Protein AF-A0A7X7H9B2-F1 (afdb_monomer_lite)

Radius of gyration: 14.58 Å; chains: 1; bounding box: 34×13×40 Å

pLDDT: mean 93.8, std 6.61, range [56.06, 98.12]

Foldseek 3Di:
DVVVVVVVVLVVLVVVLVVLVVVLVVVVVCVVVVNDPPVVSVVSVVVSVVSVVVSVVVVVD

Secondary structure (DSSP, 8-state):
-HHHHHHHHHHHHHHHHHHHHHHHHHHHHHHHTTSS-HHHHHHHHHHHHHHHHHHHHHHH-

Sequence (61 aa):
MKIIRELKFWINSYNKVKSASEELELAFDFVKEGIISENEVEKQYNLVIKLLEDLELKNML

Structure (mmCIF, N/CA/C/O backbone):
data_AF-A0A7X7H9B2-F1
#
_entry.id   AF-A0A7X7H9B2-F1
#
loop_
_atom_site.group_PDB
_atom_site.id
_atom_site.type_symbol
_atom_site.label_atom_id
_atom_site.label_alt_id
_atom_site.label_comp_id
_atom_site.label_asym_id
_atom_site.label_entity_id
_atom_site.label_seq_id
_atom_site.pdbx_PDB_ins_code
_atom_site.Cartn_x
_atom_site.Cartn_y
_atom_site.Cartn_z
_atom_site.occupancy
_atom_site.B_iso_or_equiv
_atom_site.auth_seq_id
_atom_site.auth_comp_id
_atom_site.auth_asym_id
_atom_site.auth_atom_id
_atom_site.pdbx_PDB_model_num
ATOM 1 N N . MET A 1 1 ? 23.588 0.112 -17.797 1.00 76.62 1 MET A N 1
ATOM 2 C CA . MET A 1 1 ? 23.143 0.831 -16.573 1.00 76.62 1 MET A CA 1
ATOM 3 C C . MET A 1 1 ? 21.651 1.174 -16.558 1.00 76.62 1 MET A C 1
ATOM 5 O O . MET A 1 1 ? 21.060 1.048 -15.496 1.00 76.62 1 MET A O 1
ATOM 9 N N . LYS A 1 2 ? 21.028 1.585 -17.679 1.00 86.44 2 LYS A N 1
ATOM 10 C CA . LYS A 1 2 ? 19.593 1.948 -17.735 1.00 86.44 2 LYS A CA 1
ATOM 11 C C . LYS A 1 2 ? 18.658 0.819 -17.260 1.00 86.44 2 LYS A C 1
ATOM 13 O O . LYS A 1 2 ? 17.908 1.032 -16.320 1.00 86.44 2 LYS A O 1
ATOM 18 N N . ILE A 1 3 ? 18.827 -0.389 -17.804 1.00 91.00 3 ILE A N 1
ATOM 19 C CA . ILE A 1 3 ? 18.023 -1.580 -17.458 1.00 91.00 3 ILE A CA 1
ATOM 20 C C . ILE A 1 3 ? 18.114 -1.922 -15.961 1.00 91.00 3 ILE A C 1
ATOM 22 O O . ILE A 1 3 ? 17.110 -2.171 -15.310 1.00 91.00 3 ILE A O 1
ATOM 26 N N . ILE A 1 4 ? 19.319 -1.875 -15.383 1.00 93.88 4 ILE A N 1
ATOM 27 C CA . ILE A 1 4 ? 19.525 -2.166 -13.953 1.00 93.88 4 ILE A CA 1
ATOM 28 C C . ILE A 1 4 ? 18.797 -1.140 -13.071 1.00 93.88 4 ILE A C 1
ATOM 30 O O . ILE A 1 4 ? 18.216 -1.505 -12.052 1.00 93.88 4 ILE A O 1
ATOM 34 N N . ARG A 1 5 ? 18.814 0.147 -13.448 1.00 93.12 5 ARG A N 1
ATOM 35 C CA . ARG A 1 5 ? 18.105 1.203 -12.705 1.00 93.12 5 ARG A CA 1
ATOM 36 C C . ARG A 1 5 ? 16.593 1.019 -12.765 1.00 93.12 5 ARG A C 1
ATOM 38 O O . ARG A 1 5 ? 15.928 1.247 -11.763 1.00 93.12 5 ARG A O 1
ATOM 45 N N . GLU A 1 6 ? 16.085 0.603 -13.914 1.00 92.31 6 GLU A N 1
ATOM 46 C CA . GLU A 1 6 ? 14.666 0.341 -14.134 1.00 92.31 6 GLU A CA 1
ATOM 47 C C . GLU A 1 6 ? 14.184 -0.872 -13.333 1.00 92.31 6 GLU A C 1
ATOM 49 O O . GLU A 1 6 ? 13.252 -0.752 -12.547 1.00 92.31 6 GLU A O 1
ATOM 54 N N . LEU A 1 7 ? 14.895 -2.002 -13.403 1.00 94.06 7 LEU A N 1
ATOM 55 C CA . LEU A 1 7 ? 14.605 -3.169 -12.562 1.00 94.06 7 LEU A CA 1
ATOM 56 C C . LEU A 1 7 ? 14.648 -2.824 -11.069 1.00 94.06 7 LEU A C 1
ATOM 58 O O . LEU A 1 7 ? 13.765 -3.216 -10.312 1.00 94.06 7 LEU A O 1
ATOM 62 N N . LYS A 1 8 ? 15.647 -2.043 -10.639 1.00 95.56 8 LYS A N 1
ATOM 63 C CA . LYS A 1 8 ? 15.748 -1.597 -9.245 1.00 95.56 8 LYS A CA 1
ATOM 64 C C . LYS A 1 8 ? 14.581 -0.694 -8.841 1.00 95.56 8 LYS A C 1
ATOM 66 O O . LYS A 1 8 ? 14.126 -0.790 -7.706 1.00 95.56 8 LYS A O 1
ATOM 71 N N . PHE A 1 9 ? 14.097 0.164 -9.739 1.00 93.31 9 PHE A N 1
ATOM 72 C CA . PHE A 1 9 ? 12.899 0.967 -9.499 1.00 93.31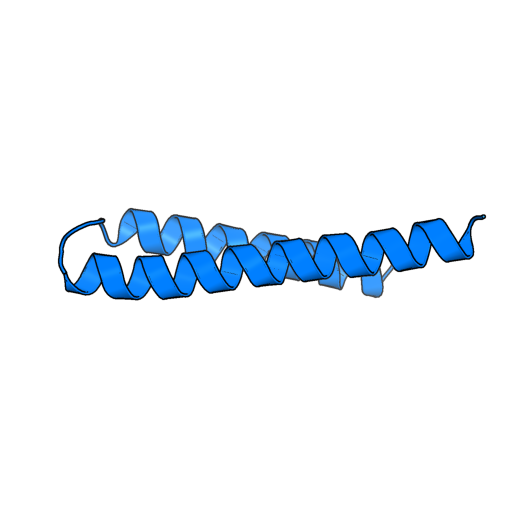 9 PHE A CA 1
ATOM 73 C C . PHE A 1 9 ? 11.685 0.068 -9.245 1.00 93.31 9 PHE A C 1
ATOM 75 O O . PHE A 1 9 ? 11.049 0.219 -8.208 1.00 93.31 9 PHE A O 1
ATOM 82 N N . TRP A 1 10 ? 11.426 -0.910 -10.116 1.00 94.94 10 TRP A N 1
ATOM 83 C CA . TRP A 1 10 ? 10.297 -1.832 -9.961 1.00 94.94 10 TRP A CA 1
ATOM 84 C C . TRP A 1 10 ? 10.359 -2.632 -8.661 1.00 94.94 10 TRP A C 1
ATOM 86 O O . TRP A 1 10 ? 9.375 -2.685 -7.929 1.00 94.94 10 TRP A O 1
ATOM 96 N N . ILE A 1 11 ? 11.530 -3.180 -8.327 1.00 96.06 11 ILE A N 1
ATOM 97 C CA . ILE A 1 11 ? 11.736 -3.923 -7.075 1.00 96.06 11 ILE A CA 1
ATOM 98 C C . ILE A 1 11 ? 11.481 -3.023 -5.861 1.00 96.06 11 ILE A C 1
ATOM 100 O O . ILE A 1 11 ? 10.779 -3.416 -4.933 1.00 96.06 11 ILE A O 1
ATOM 104 N N . ASN A 1 12 ? 12.028 -1.806 -5.861 1.00 96.25 12 ASN A N 1
ATOM 105 C CA . ASN A 1 12 ? 11.858 -0.878 -4.746 1.00 96.25 12 ASN A CA 1
ATOM 106 C C . ASN A 1 12 ? 10.400 -0.435 -4.584 1.00 96.25 12 ASN A C 1
ATOM 108 O O . ASN A 1 12 ? 9.905 -0.382 -3.460 1.00 96.25 12 ASN A O 1
ATOM 112 N N . SER A 1 13 ? 9.719 -0.118 -5.684 1.00 95.25 13 SER A N 1
ATOM 113 C CA . SER A 1 13 ? 8.325 0.317 -5.644 1.00 95.25 13 SER A CA 1
ATOM 114 C C . SER A 1 13 ? 7.398 -0.817 -5.212 1.00 95.25 13 SER A C 1
ATOM 116 O O . SER A 1 13 ? 6.554 -0.601 -4.348 1.00 95.25 13 SER A O 1
ATOM 118 N N . TYR A 1 14 ? 7.616 -2.039 -5.712 1.00 95.88 14 TYR A N 1
ATOM 119 C CA . TYR A 1 14 ? 6.908 -3.229 -5.237 1.00 95.88 14 TYR A CA 1
ATOM 120 C C . TYR A 1 14 ? 7.107 -3.442 -3.733 1.00 95.88 14 TYR A C 1
ATOM 122 O O . TYR A 1 14 ? 6.132 -3.581 -3.000 1.00 95.88 14 TYR A O 1
ATOM 130 N N . ASN A 1 15 ? 8.356 -3.405 -3.253 1.00 97.69 15 ASN A N 1
ATOM 131 C CA . ASN A 1 15 ? 8.646 -3.575 -1.828 1.00 97.69 15 ASN A CA 1
ATOM 132 C C . ASN A 1 15 ? 7.954 -2.505 -0.978 1.00 97.69 15 ASN A C 1
ATOM 134 O O . ASN A 1 15 ? 7.468 -2.812 0.103 1.00 97.69 15 ASN A O 1
ATOM 138 N N . LYS A 1 16 ? 7.858 -1.268 -1.476 1.00 97.12 16 LYS A N 1
ATOM 139 C CA . LYS A 1 16 ? 7.159 -0.184 -0.784 1.00 97.12 16 LYS A CA 1
ATOM 140 C C . LYS A 1 16 ? 5.656 -0.450 -0.653 1.00 97.12 16 LYS A C 1
ATOM 142 O O . LYS A 1 16 ? 5.114 -0.271 0.432 1.00 97.12 16 LYS A O 1
ATOM 147 N N . VAL A 1 17 ? 4.997 -0.883 -1.732 1.00 97.25 17 VAL A N 1
ATOM 148 C CA . VAL A 1 17 ? 3.569 -1.256 -1.703 1.00 97.25 17 VAL A CA 1
ATOM 149 C C . VAL A 1 17 ? 3.351 -2.448 -0.772 1.00 97.25 17 VAL A C 1
ATOM 151 O O . VAL A 1 17 ? 2.430 -2.433 0.043 1.00 97.25 17 VAL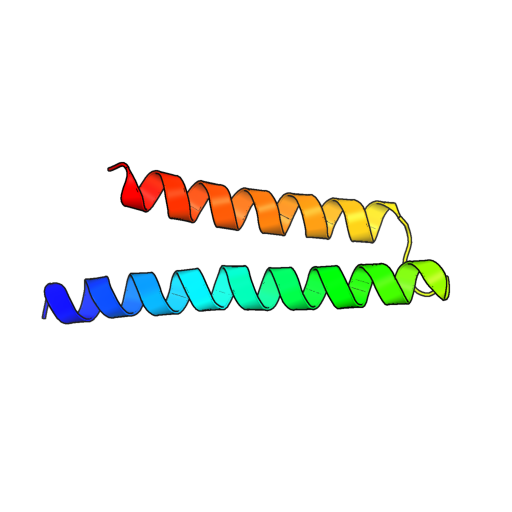 A O 1
ATOM 154 N N . LYS A 1 18 ? 4.231 -3.452 -0.848 1.00 97.75 18 LYS A N 1
ATOM 155 C CA . LYS A 1 18 ? 4.181 -4.640 0.004 1.00 97.75 18 LYS A CA 1
ATOM 156 C C . LYS A 1 18 ? 4.277 -4.274 1.487 1.00 97.75 18 LYS A C 1
ATOM 158 O O . LYS A 1 18 ? 3.393 -4.653 2.242 1.00 97.75 18 LYS A O 1
ATOM 163 N N . SER A 1 19 ? 5.287 -3.502 1.887 1.00 98.06 19 SER A N 1
ATOM 164 C CA . SER A 1 19 ? 5.448 -3.090 3.287 1.00 98.06 19 SER A CA 1
ATOM 165 C C . SER A 1 19 ? 4.269 -2.256 3.787 1.00 98.06 19 SER A C 1
ATOM 167 O O . SER A 1 19 ? 3.777 -2.509 4.877 1.00 98.06 19 SER A O 1
ATOM 169 N N . ALA A 1 20 ? 3.748 -1.326 2.979 1.00 97.81 20 ALA A N 1
ATOM 170 C CA . ALA A 1 20 ? 2.556 -0.564 3.358 1.00 97.81 20 ALA A CA 1
ATOM 171 C C . ALA A 1 20 ? 1.315 -1.465 3.530 1.00 97.81 20 ALA A C 1
ATOM 173 O O . ALA A 1 20 ? 0.479 -1.214 4.392 1.00 97.81 20 ALA A O 1
ATOM 174 N N . SER A 1 21 ? 1.201 -2.531 2.730 1.00 97.75 21 SER A N 1
ATOM 175 C CA . SER A 1 21 ? 0.106 -3.505 2.845 1.00 97.75 21 SER A CA 1
ATOM 176 C C . SER A 1 21 ? 0.225 -4.349 4.119 1.00 97.75 21 SER A C 1
ATOM 178 O O . SER A 1 21 ? -0.778 -4.582 4.786 1.00 97.75 21 SER A O 1
ATOM 180 N N . GLU A 1 22 ? 1.443 -4.759 4.485 1.00 98.12 22 GLU A N 1
ATOM 181 C CA . GLU A 1 22 ? 1.729 -5.455 5.751 1.00 98.12 22 GLU A CA 1
ATOM 182 C C . GLU A 1 22 ? 1.428 -4.551 6.964 1.00 98.12 22 GLU A C 1
ATOM 184 O O . GLU A 1 22 ? 0.849 -4.997 7.953 1.00 98.12 22 GLU A O 1
ATOM 189 N N . GLU A 1 23 ? 1.759 -3.258 6.880 1.00 96.94 23 GLU A N 1
ATOM 190 C CA . GLU A 1 23 ? 1.415 -2.270 7.911 1.00 96.94 23 GLU A CA 1
ATOM 191 C C . GLU A 1 23 ? -0.101 -2.071 8.046 1.00 96.94 23 GLU A C 1
ATOM 193 O O . GLU A 1 23 ? -0.605 -1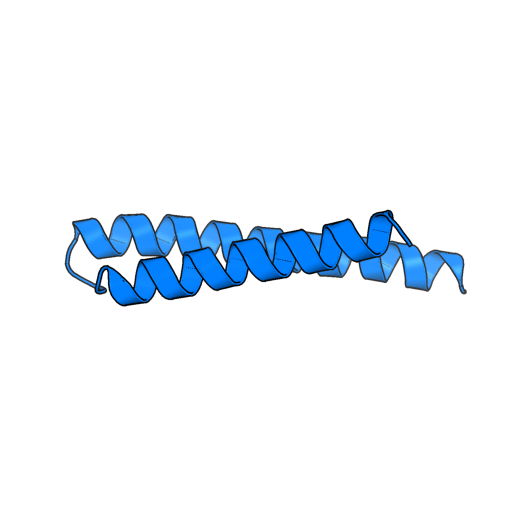.951 9.163 1.00 96.94 23 GLU A O 1
ATOM 198 N N . LEU A 1 24 ? -0.840 -2.061 6.933 1.00 97.62 24 LEU A N 1
ATOM 199 C CA . LEU A 1 24 ? -2.302 -1.984 6.936 1.00 97.62 24 LEU A CA 1
ATOM 200 C C . LEU A 1 24 ? -2.943 -3.219 7.582 1.00 97.62 24 LEU A C 1
ATOM 202 O O . LEU A 1 24 ? -3.889 -3.074 8.355 1.00 97.62 24 LEU A O 1
ATOM 206 N N . GLU A 1 25 ? -2.439 -4.417 7.283 1.00 96.69 25 GLU A N 1
ATOM 207 C CA . GLU A 1 25 ? -2.909 -5.660 7.905 1.00 96.69 25 GLU A CA 1
ATOM 208 C C . GLU A 1 25 ? -2.720 -5.609 9.427 1.00 96.69 25 GLU A C 1
ATOM 210 O O . GLU A 1 25 ? -3.671 -5.823 10.180 1.00 96.69 25 GLU A O 1
ATOM 215 N N . LEU A 1 26 ? -1.534 -5.193 9.881 1.00 96.50 26 LEU A N 1
ATOM 216 C CA . LEU A 1 26 ? -1.243 -5.019 11.304 1.00 96.50 26 LEU A CA 1
ATOM 217 C C . LEU A 1 26 ? -2.133 -3.946 11.952 1.00 96.50 26 LEU A C 1
ATOM 219 O O . LEU A 1 26 ? -2.651 -4.141 13.052 1.00 96.50 26 LEU A O 1
ATOM 223 N N . ALA A 1 27 ? -2.344 -2.819 11.269 1.00 96.44 27 ALA A N 1
ATOM 224 C CA . ALA A 1 27 ? -3.242 -1.763 11.726 1.00 96.44 27 ALA A CA 1
ATOM 225 C C . ALA A 1 27 ? -4.679 -2.287 11.902 1.00 96.44 27 ALA A C 1
ATOM 227 O O . ALA A 1 27 ? -5.352 -1.961 12.882 1.00 96.44 27 ALA A O 1
ATOM 228 N N . PHE A 1 28 ? -5.142 -3.143 10.990 1.00 95.00 28 PHE A N 1
ATOM 229 C CA . PHE A 1 28 ? -6.467 -3.749 11.069 1.00 95.00 28 PHE A CA 1
ATOM 230 C C . PHE A 1 28 ? -6.616 -4.729 12.243 1.00 95.00 28 PHE A C 1
ATOM 232 O O . PHE A 1 28 ? -7.708 -4.876 12.791 1.00 95.00 28 PHE A O 1
ATOM 239 N N . ASP A 1 29 ? -5.542 -5.381 12.676 1.00 96.56 29 ASP A N 1
ATOM 240 C CA . ASP A 1 29 ? -5.572 -6.181 13.901 1.00 96.56 29 ASP A CA 1
ATOM 241 C C . ASP A 1 29 ? -5.537 -5.296 15.155 1.00 96.56 29 ASP A C 1
ATOM 243 O O . ASP A 1 29 ? -6.325 -5.499 16.080 1.00 96.56 29 ASP A O 1
ATOM 247 N N . PHE A 1 30 ? -4.742 -4.225 15.150 1.00 95.94 30 PHE A N 1
ATOM 248 C CA . PHE A 1 30 ? -4.658 -3.280 16.268 1.00 95.94 30 PHE A CA 1
ATOM 249 C C . PHE A 1 30 ? -5.935 -2.471 16.511 1.00 95.94 30 PHE A C 1
ATOM 251 O O . PHE A 1 30 ? -6.223 -2.133 17.662 1.00 95.94 30 PHE A O 1
ATOM 258 N N . VAL A 1 31 ? -6.730 -2.172 15.478 1.00 96.56 31 VAL A N 1
ATOM 259 C CA . VAL A 1 31 ? -8.029 -1.504 15.681 1.00 96.56 31 VAL A CA 1
ATOM 260 C C . VAL A 1 31 ? -9.025 -2.421 16.395 1.00 96.56 31 VAL A C 1
ATOM 262 O O . VAL A 1 31 ? -9.788 -1.949 17.236 1.00 96.56 31 VAL A O 1
ATOM 265 N N . LYS A 1 32 ? -8.981 -3.741 16.148 1.00 93.69 32 LYS A N 1
ATOM 266 C CA . LYS A 1 32 ? -9.834 -4.720 16.854 1.00 93.69 32 LYS A CA 1
ATOM 267 C C . LYS A 1 32 ? -9.482 -4.806 18.337 1.00 93.69 32 LYS A C 1
ATOM 269 O O . LYS A 1 32 ? -10.359 -5.032 19.165 1.00 93.69 32 LYS A O 1
ATOM 274 N N . GLU A 1 33 ? -8.209 -4.608 18.660 1.00 95.38 33 GLU A N 1
ATOM 275 C CA . GLU A 1 33 ? -7.702 -4.554 20.033 1.00 95.38 33 GLU A CA 1
ATOM 276 C C . GLU A 1 33 ? -7.884 -3.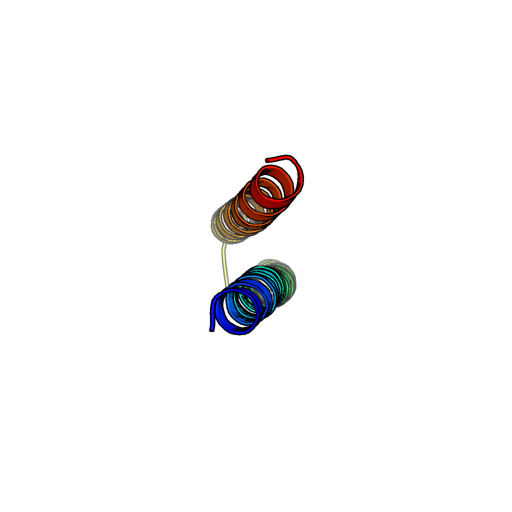169 20.687 1.00 95.38 33 GLU A C 1
ATOM 278 O O . GLU A 1 33 ? -7.558 -2.993 21.860 1.00 95.38 33 GLU A O 1
ATOM 283 N N . GLY A 1 34 ? -8.420 -2.181 19.957 1.00 93.19 34 GLY A N 1
ATOM 284 C CA . GLY A 1 34 ? -8.626 -0.813 20.443 1.00 93.19 34 GLY A CA 1
ATOM 285 C C . GLY A 1 34 ? -7.333 -0.013 20.642 1.00 93.19 34 GLY A C 1
ATOM 286 O O . GLY A 1 34 ? -7.342 0.995 21.347 1.00 93.19 34 GLY A O 1
ATOM 287 N N . ILE A 1 35 ? -6.220 -0.459 20.050 1.00 94.81 35 ILE A N 1
ATOM 288 C CA . ILE A 1 35 ? -4.890 0.161 20.177 1.00 94.81 35 ILE A CA 1
ATOM 289 C C . ILE A 1 35 ? -4.756 1.378 19.252 1.00 94.81 35 ILE A C 1
ATOM 291 O O . ILE A 1 35 ? -4.083 2.350 19.597 1.00 94.81 35 ILE A O 1
ATOM 295 N N . ILE A 1 36 ? -5.408 1.341 18.089 1.00 93.56 36 ILE A N 1
ATOM 296 C CA . ILE A 1 36 ? -5.478 2.460 17.140 1.00 93.56 36 ILE A CA 1
ATOM 297 C C . ILE A 1 36 ? -6.932 2.732 16.744 1.00 93.56 36 ILE A C 1
ATOM 299 O O . ILE A 1 36 ? -7.794 1.878 16.946 1.00 93.56 36 ILE A O 1
ATOM 303 N N . SER A 1 37 ? -7.219 3.907 16.174 1.00 96.00 37 SER A N 1
ATOM 304 C CA . SER A 1 37 ? -8.575 4.235 15.722 1.00 96.00 37 SER A CA 1
ATOM 305 C C . SER A 1 37 ? -8.859 3.757 14.295 1.00 96.00 37 SER A C 1
ATOM 307 O O . SER A 1 37 ? -7.950 3.559 13.489 1.00 96.00 37 SER A O 1
ATOM 309 N N . GLU A 1 38 ? -10.143 3.652 13.947 1.00 93.81 38 GLU A N 1
ATOM 310 C CA . GLU A 1 38 ? -10.589 3.375 12.573 1.00 93.81 38 GLU A CA 1
ATOM 311 C C . GLU A 1 38 ? -10.050 4.406 11.566 1.00 93.81 38 GLU A C 1
ATOM 313 O O . GLU A 1 38 ? -9.662 4.044 10.458 1.00 93.81 38 GLU A O 1
ATOM 318 N N . ASN A 1 39 ? -9.917 5.674 11.976 1.00 95.62 39 ASN A N 1
ATOM 319 C CA . ASN A 1 39 ? -9.330 6.722 11.138 1.00 95.62 39 ASN A CA 1
ATOM 320 C C . ASN A 1 39 ? -7.846 6.465 10.827 1.00 95.62 39 ASN A C 1
ATOM 322 O O . ASN A 1 39 ? -7.366 6.856 9.762 1.00 95.62 39 ASN A O 1
ATOM 326 N N . GLU A 1 40 ? -7.081 5.853 11.741 1.00 93.56 40 GLU A N 1
ATOM 327 C CA . GLU A 1 40 ? -5.699 5.455 11.444 1.00 93.56 40 GLU A CA 1
ATOM 328 C C . GLU A 1 40 ? -5.657 4.337 10.398 1.00 93.56 40 GLU A C 1
ATOM 330 O O . GLU A 1 40 ? -4.838 4.406 9.480 1.00 93.56 40 GLU A O 1
ATOM 335 N N . VAL A 1 41 ? -6.558 3.355 10.486 1.00 96.50 41 VAL A N 1
ATOM 336 C CA . VAL A 1 41 ? -6.674 2.279 9.488 1.00 96.50 41 VAL A CA 1
ATOM 337 C C . VAL A 1 41 ? -7.056 2.847 8.123 1.00 96.50 41 VAL A C 1
ATOM 339 O O . VAL A 1 41 ? -6.435 2.502 7.120 1.00 96.50 41 VAL A O 1
ATOM 342 N N . GLU A 1 42 ? -8.015 3.772 8.072 1.00 97.12 42 GLU A N 1
ATOM 343 C CA . GLU A 1 42 ? -8.435 4.417 6.825 1.00 97.12 42 GLU A CA 1
ATOM 344 C C . GLU A 1 42 ? -7.294 5.219 6.177 1.00 97.12 42 GLU A C 1
ATOM 346 O O . GLU A 1 42 ? -7.088 5.158 4.962 1.00 97.12 42 GLU A O 1
ATOM 351 N N . LYS A 1 43 ? -6.484 5.931 6.972 1.00 96.94 43 LYS A N 1
ATOM 352 C CA . LYS A 1 43 ? -5.281 6.615 6.464 1.00 96.94 43 LYS A CA 1
ATOM 353 C C . LYS A 1 43 ? -4.284 5.633 5.851 1.00 96.94 43 LYS A C 1
ATOM 355 O O . LYS A 1 43 ?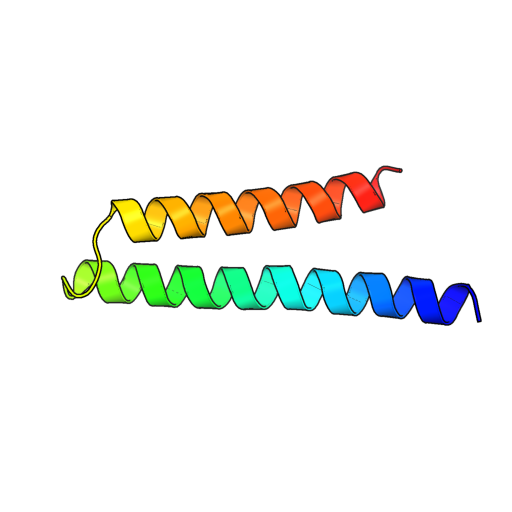 -3.741 5.929 4.786 1.00 96.94 43 LYS A O 1
ATOM 360 N N . GLN A 1 44 ? -4.051 4.490 6.498 1.00 97.25 44 GLN A N 1
ATOM 361 C CA . GLN A 1 44 ? -3.152 3.460 5.971 1.00 97.25 44 GLN A CA 1
ATOM 362 C C . GLN A 1 44 ? -3.707 2.828 4.694 1.00 97.25 44 GLN A C 1
ATOM 364 O O . GLN A 1 44 ? -2.978 2.679 3.716 1.00 97.25 44 GLN A O 1
ATOM 369 N N . TYR A 1 45 ? -5.010 2.558 4.651 1.00 97.69 45 TYR A N 1
ATOM 370 C CA . TYR A 1 45 ? -5.683 2.061 3.456 1.00 97.69 45 TYR A CA 1
ATOM 371 C C . TYR A 1 45 ? -5.502 3.013 2.269 1.00 97.69 45 TYR A C 1
ATOM 373 O O . TYR A 1 45 ? -5.032 2.608 1.204 1.00 97.69 45 TYR A O 1
ATOM 381 N N . ASN A 1 46 ? -5.777 4.303 2.474 1.00 97.94 46 ASN A N 1
ATOM 382 C CA . ASN A 1 46 ? -5.613 5.326 1.441 1.00 97.94 46 ASN A CA 1
ATOM 383 C C . ASN A 1 46 ? -4.154 5.463 0.974 1.00 97.94 46 ASN A C 1
ATOM 385 O O . ASN A 1 46 ? -3.901 5.725 -0.203 1.00 97.94 46 ASN A O 1
ATOM 389 N N . LEU A 1 47 ? -3.181 5.268 1.872 1.00 97.38 47 LEU A N 1
ATOM 390 C CA . LEU A 1 47 ? -1.763 5.253 1.514 1.00 97.38 47 LEU A CA 1
ATOM 391 C C . LEU A 1 47 ? -1.419 4.060 0.612 1.00 97.38 47 LEU A C 1
ATOM 393 O O . LEU A 1 47 ? -0.740 4.250 -0.398 1.00 97.38 47 LEU A O 1
ATOM 397 N N . VAL A 1 48 ? -1.884 2.857 0.956 1.00 97.94 48 VAL A N 1
ATOM 398 C CA . VAL A 1 48 ? -1.652 1.640 0.161 1.00 97.94 48 VAL A CA 1
ATOM 399 C C . VAL A 1 48 ? -2.243 1.789 -1.236 1.00 97.94 48 VAL A C 1
ATOM 401 O O . VAL A 1 48 ? -1.530 1.562 -2.213 1.00 97.94 48 VAL A O 1
ATOM 404 N N . ILE A 1 49 ? -3.500 2.237 -1.336 1.00 97.62 49 ILE A N 1
ATOM 405 C CA . ILE A 1 49 ? -4.173 2.469 -2.621 1.00 97.62 49 ILE A CA 1
ATOM 406 C C . ILE A 1 49 ? -3.385 3.460 -3.469 1.00 97.62 49 ILE A C 1
ATOM 408 O O . ILE A 1 49 ? -3.050 3.155 -4.609 1.00 97.62 49 ILE A O 1
ATOM 412 N N . LYS A 1 50 ? -2.984 4.597 -2.896 1.00 96.69 50 LYS A N 1
ATOM 413 C CA . LYS A 1 50 ? -2.198 5.594 -3.624 1.00 96.69 50 LYS A CA 1
ATOM 414 C C . LYS A 1 50 ? -0.872 5.033 -4.146 1.00 96.69 50 LYS A C 1
ATOM 416 O O . LYS A 1 50 ? -0.494 5.304 -5.281 1.00 96.69 50 LYS A O 1
ATOM 421 N N . LEU A 1 51 ? -0.146 4.264 -3.330 1.00 96.44 51 LEU A N 1
ATOM 422 C CA . LEU A 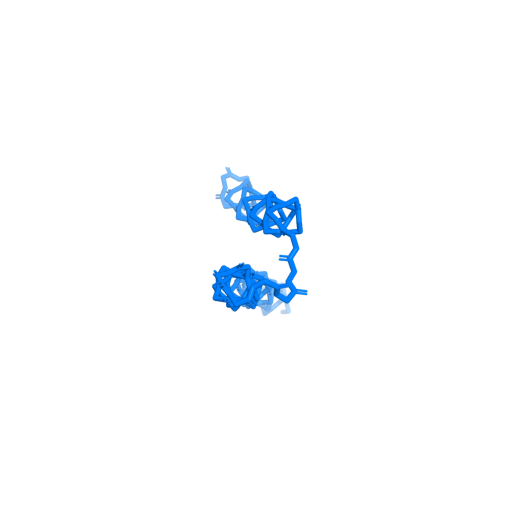1 51 ? 1.123 3.658 -3.748 1.00 96.44 51 LEU A CA 1
ATOM 423 C C . LEU A 1 51 ? 0.928 2.615 -4.854 1.00 96.44 51 LEU A C 1
ATOM 425 O O . LEU A 1 51 ? 1.796 2.486 -5.720 1.00 96.44 51 LEU A O 1
ATOM 429 N N . LEU A 1 52 ? -0.182 1.878 -4.814 1.00 95.69 52 LEU A N 1
ATOM 430 C CA . LEU A 1 52 ? -0.550 0.913 -5.841 1.00 95.69 52 LEU A CA 1
ATOM 431 C C . LEU A 1 52 ? -0.894 1.623 -7.157 1.00 95.69 52 LEU A C 1
ATOM 433 O O . LEU A 1 52 ? -0.316 1.289 -8.187 1.00 95.69 52 LEU A O 1
ATOM 437 N N . GLU A 1 53 ? -1.742 2.650 -7.115 1.00 95.25 53 GLU A N 1
ATOM 438 C CA . GLU A 1 53 ? -2.115 3.453 -8.287 1.00 95.25 53 GLU A CA 1
ATOM 439 C C . GLU A 1 53 ? -0.897 4.142 -8.920 1.00 95.25 53 GLU A C 1
ATOM 441 O O . GLU A 1 53 ? -0.714 4.098 -10.137 1.00 95.25 53 GLU A O 1
ATOM 446 N N . ASP A 1 54 ? -0.005 4.721 -8.107 1.00 93.31 54 ASP A N 1
ATOM 447 C CA . ASP A 1 54 ? 1.248 5.319 -8.582 1.00 93.31 54 ASP A CA 1
ATOM 448 C C . ASP A 1 54 ? 2.125 4.288 -9.324 1.00 93.31 54 ASP A C 1
ATOM 450 O O . ASP A 1 54 ? 2.802 4.623 -10.305 1.00 93.31 54 ASP A O 1
ATOM 454 N N . LEU A 1 55 ? 2.127 3.030 -8.866 1.00 93.25 55 LEU A N 1
ATOM 455 C CA . LEU A 1 55 ? 2.855 1.930 -9.499 1.00 93.25 55 LEU A CA 1
ATOM 456 C C . LEU A 1 55 ? 2.188 1.476 -10.805 1.00 93.25 55 LEU A C 1
ATOM 458 O O . LEU A 1 55 ? 2.885 1.238 -11.794 1.00 93.25 55 LEU A O 1
ATOM 462 N N . GLU A 1 56 ? 0.860 1.383 -10.828 1.00 90.19 56 GLU A N 1
ATOM 463 C CA . GLU A 1 56 ? 0.085 1.020 -12.017 1.00 90.19 56 GLU A CA 1
ATOM 464 C C . GLU A 1 56 ? 0.220 2.071 -13.121 1.00 90.19 56 GLU A C 1
ATOM 466 O O . GLU A 1 56 ? 0.513 1.725 -14.268 1.00 90.19 56 GLU A O 1
ATOM 471 N N . LEU A 1 57 ? 0.119 3.360 -12.782 1.00 90.38 57 LEU A N 1
ATOM 472 C CA . LEU A 1 57 ? 0.323 4.465 -13.724 1.00 90.38 57 LEU A CA 1
ATOM 473 C C . LEU A 1 57 ? 1.714 4.426 -14.362 1.00 90.38 57 LEU A C 1
ATOM 475 O O . LEU A 1 57 ? 1.866 4.732 -15.543 1.00 90.38 57 LEU A O 1
ATOM 479 N N . LYS A 1 58 ? 2.734 4.015 -13.602 1.00 85.19 58 LYS A N 1
ATOM 480 C CA . LYS A 1 58 ? 4.097 3.826 -14.115 1.00 85.19 58 LYS A CA 1
ATOM 481 C C . LYS A 1 58 ? 4.240 2.644 -15.067 1.00 85.19 58 LYS A C 1
ATOM 483 O O . LYS A 1 58 ? 5.222 2.613 -15.795 1.00 85.19 58 LYS A O 1
ATOM 488 N N . ASN A 1 59 ? 3.325 1.679 -15.032 1.00 80.94 59 ASN A N 1
ATOM 489 C CA . ASN A 1 59 ? 3.311 0.540 -15.949 1.00 80.94 59 ASN A CA 1
ATOM 490 C C . ASN A 1 59 ? 2.495 0.835 -17.216 1.00 80.94 59 ASN A C 1
ATOM 492 O O . ASN A 1 59 ? 2.713 0.215 -18.252 1.00 80.94 59 ASN A O 1
ATOM 496 N N . MET A 1 60 ? 1.542 1.768 -17.131 1.00 77.88 60 MET A N 1
ATOM 497 C CA . MET A 1 60 ? 0.744 2.215 -18.275 1.00 77.88 60 MET A CA 1
ATOM 498 C C . MET A 1 60 ? 1.469 3.236 -19.173 1.00 77.88 60 MET A C 1
ATOM 500 O O . MET A 1 60 ? 1.065 3.403 -20.324 1.00 77.88 60 MET A O 1
ATOM 504 N N . LEU A 1 61 ? 2.501 3.918 -18.661 1.00 56.06 61 LEU A N 1
ATOM 505 C CA . LEU A 1 61 ? 3.311 4.940 -19.350 1.00 56.06 61 LEU A CA 1
ATOM 506 C C . LEU A 1 61 ? 4.689 4.407 -19.757 1.00 56.06 61 LEU A C 1
ATOM 508 O O . LEU A 1 61 ? 5.149 4.783 -20.859 1.00 56.06 61 LEU A O 1
#